Protein AF-A0A1K1MGB7-F1 (afdb_monomer_lite)

Secondary structure (DSSP, 8-state):
---------SSS------PPPPTT---SEEEEEEEEEEESEEEEEEEESSS-EEEEEE-TT--B-SPPEEEPP--TT--EEEEEE-TT---EEEEEEEESS-EEEEEEEEE-

Foldseek 3Di:
DDDDDDDPPPDDPDDPDDDDDDPDDDQVDKDKHFDPFFFQKKKWKKAAAAAKKWKFFFFPVRHTPDDIDIDGHHDPPDIDMDMDGNPPPRGGGMMIMTHNDDMDIDDMDTHD

Radius of gyration: 14.08 Å; chains: 1; bounding box: 32×35×33 Å

Sequence (112 aa):
MQLATYRALSGSAFRSGQLIHPTGTSHNNVFFVDLAEPWDVVRFMITSVNRNVTVSFKDSNLTVISGVITVPGGDVTRQHEVRYDDKGRRRIRHMEIRANDVVRFDTFKFRR

Structure (mmCIF, N/CA/C/O backbone):
data_AF-A0A1K1MGB7-F1
#
_entry.id   AF-A0A1K1MGB7-F1
#
loop_
_atom_site.group_PDB
_atom_site.id
_atom_site.type_symbol
_atom_site.label_atom_id
_atom_site.label_alt_id
_atom_site.label_comp_id
_atom_site.label_asym_id
_atom_site.label_entity_id
_atom_site.label_seq_id
_atom_site.pdbx_PDB_ins_code
_atom_site.Cartn_x
_atom_site.Cartn_y
_atom_site.Cartn_z
_atom_site.occupancy
_atom_site.B_iso_or_equiv
_atom_site.auth_seq_id
_atom_site.auth_comp_id
_atom_site.auth_asym_id
_atom_site.auth_atom_id
_atom_site.pdbx_PDB_model_num
ATOM 1 N N . MET A 1 1 ? -1.021 -15.434 13.364 1.00 34.38 1 MET A N 1
ATOM 2 C CA . MET A 1 1 ? -0.701 -14.786 12.072 1.00 34.38 1 MET A CA 1
ATOM 3 C C . MET A 1 1 ? -1.758 -15.254 11.087 1.00 34.38 1 MET A C 1
ATOM 5 O O . MET A 1 1 ? -1.777 -16.433 10.772 1.00 34.38 1 MET A O 1
ATOM 9 N N . GLN A 1 2 ? -2.720 -14.403 10.736 1.00 27.62 2 GLN A N 1
ATOM 10 C CA . GLN A 1 2 ? -3.866 -14.806 9.916 1.00 27.62 2 GLN A CA 1
ATOM 11 C C . GLN A 1 2 ? -3.472 -14.671 8.440 1.00 27.62 2 GLN A C 1
ATOM 13 O O . GLN A 1 2 ? -3.147 -13.576 7.985 1.00 27.62 2 GLN A O 1
ATOM 18 N N . LEU A 1 3 ? -3.405 -15.796 7.727 1.00 23.80 3 LEU A N 1
ATOM 19 C CA . LEU A 1 3 ? -3.176 -15.828 6.285 1.00 23.80 3 LEU A CA 1
ATOM 20 C C . LEU A 1 3 ? -4.519 -15.529 5.607 1.00 23.80 3 LEU A C 1
ATOM 22 O O . LEU A 1 3 ? -5.444 -16.333 5.697 1.00 23.80 3 LEU A O 1
ATOM 26 N N . ALA A 1 4 ? -4.649 -14.373 4.961 1.00 28.34 4 ALA A N 1
ATOM 27 C CA . ALA A 1 4 ? -5.767 -14.131 4.060 1.00 28.34 4 ALA A CA 1
ATOM 28 C C . ALA A 1 4 ? -5.439 -14.801 2.718 1.00 28.34 4 ALA A C 1
ATOM 30 O O . ALA A 1 4 ? -4.575 -14.340 1.974 1.00 28.34 4 ALA A O 1
ATOM 31 N N . THR A 1 5 ? -6.083 -15.932 2.431 1.00 24.69 5 THR A N 1
ATOM 32 C CA . THR A 1 5 ? -6.019 -16.580 1.118 1.00 24.69 5 THR A CA 1
ATOM 33 C C . THR A 1 5 ? -6.903 -15.795 0.154 1.00 24.69 5 THR A C 1
ATOM 35 O O . THR A 1 5 ? -8.128 -15.838 0.250 1.00 24.69 5 THR A O 1
ATOM 38 N N . TYR A 1 6 ? -6.296 -15.066 -0.782 1.00 34.06 6 TYR A N 1
ATOM 39 C CA . TYR A 1 6 ? -7.033 -14.360 -1.826 1.00 34.06 6 TYR A CA 1
ATOM 40 C C . TYR A 1 6 ? -7.374 -15.333 -2.956 1.00 34.06 6 TYR A C 1
ATOM 42 O O . TYR A 1 6 ? -6.509 -15.742 -3.729 1.00 34.06 6 TYR A O 1
ATOM 50 N N . ARG A 1 7 ? -8.650 -15.712 -3.057 1.00 24.52 7 ARG A N 1
ATOM 51 C CA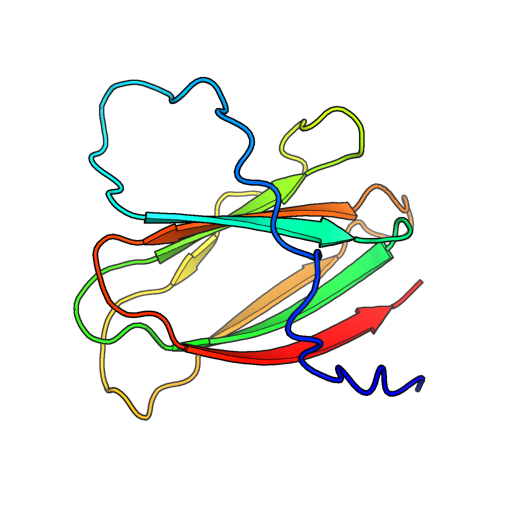 . ARG A 1 7 ? -9.201 -16.330 -4.264 1.00 24.52 7 ARG A CA 1
ATOM 52 C C . ARG A 1 7 ? -9.519 -15.183 -5.219 1.00 24.52 7 ARG A C 1
ATOM 54 O O . ARG A 1 7 ? -10.375 -14.359 -4.906 1.00 24.52 7 ARG A O 1
ATOM 61 N N . ALA A 1 8 ? -8.824 -15.105 -6.351 1.00 30.48 8 ALA A N 1
ATOM 62 C CA . ALA A 1 8 ? -9.220 -14.221 -7.439 1.00 30.48 8 ALA A CA 1
ATOM 63 C C . ALA A 1 8 ? -10.581 -14.705 -7.963 1.00 30.48 8 ALA A C 1
ATOM 65 O O . ALA A 1 8 ? -10.662 -15.604 -8.796 1.00 30.48 8 ALA A O 1
ATOM 66 N N . LEU A 1 9 ? -11.665 -14.180 -7.393 1.00 30.53 9 LEU A N 1
ATOM 67 C CA . LEU A 1 9 ? -12.999 -14.352 -7.937 1.00 30.53 9 LEU A CA 1
ATOM 68 C C . LEU A 1 9 ? -13.093 -13.420 -9.142 1.00 30.53 9 LEU A C 1
ATOM 70 O O . LEU A 1 9 ? -13.034 -12.197 -9.002 1.00 30.53 9 LEU A O 1
ATOM 74 N N . SER A 1 10 ? -13.235 -13.999 -10.333 1.00 37.97 10 SER A N 1
ATOM 75 C CA . SER A 1 10 ? -13.827 -13.303 -11.471 1.00 37.97 10 SER A CA 1
ATOM 76 C C . SER A 1 10 ? -15.250 -12.905 -11.063 1.00 37.97 10 SER A C 1
ATOM 78 O O . SER A 1 10 ? -16.185 -13.695 -11.167 1.00 37.97 10 SER A O 1
ATOM 80 N N . GLY A 1 11 ? -15.388 -11.725 -10.467 1.00 29.52 11 GLY A N 1
ATOM 81 C CA . GLY A 1 11 ? -16.628 -11.279 -9.847 1.00 29.52 11 GLY A CA 1
ATOM 82 C C . GLY A 1 11 ? -16.364 -10.274 -8.733 1.00 29.52 11 GLY A C 1
ATOM 83 O O . GLY A 1 11 ? -16.322 -10.635 -7.563 1.00 29.52 11 GLY A O 1
ATOM 84 N N . SER A 1 12 ? -16.228 -9.003 -9.119 1.00 39.91 12 SER A N 1
ATOM 85 C CA . SER A 1 12 ? -16.575 -7.848 -8.275 1.00 39.91 12 SER A CA 1
ATOM 86 C C . SER A 1 12 ? -15.712 -7.583 -7.025 1.00 39.91 12 SER A C 1
ATOM 88 O O . SER A 1 12 ? -16.229 -7.562 -5.914 1.00 39.91 12 SER A O 1
ATOM 90 N N . ALA A 1 13 ? -14.419 -7.273 -7.189 1.00 36.06 13 ALA A N 1
ATOM 91 C CA . ALA A 1 13 ? -13.606 -6.631 -6.132 1.00 36.06 13 ALA A CA 1
ATOM 92 C C . ALA A 1 13 ? -12.802 -5.401 -6.611 1.00 36.0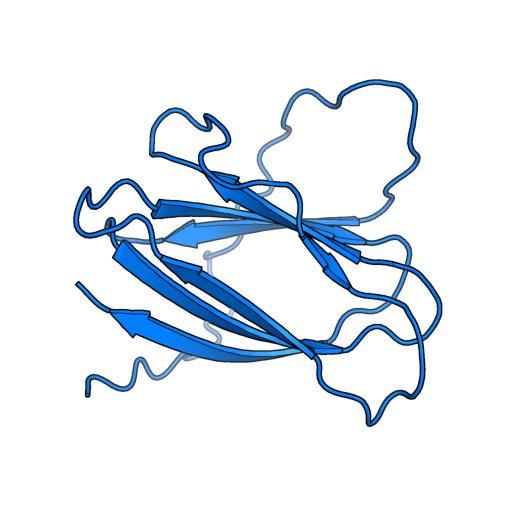6 13 ALA A C 1
ATOM 94 O O . ALA A 1 13 ? -12.003 -4.845 -5.867 1.00 36.06 13 ALA A O 1
ATOM 95 N N . PHE A 1 14 ? -13.030 -4.951 -7.845 1.00 34.41 14 PHE A N 1
ATOM 96 C CA . PHE A 1 14 ? -12.490 -3.708 -8.392 1.00 34.41 14 PHE A CA 1
ATOM 97 C C . PHE A 1 14 ? -13.673 -2.818 -8.772 1.00 34.41 14 PHE A C 1
ATOM 99 O O . PHE A 1 14 ? -14.379 -3.099 -9.738 1.00 34.41 14 PHE A O 1
ATOM 106 N N . ARG A 1 15 ? -13.911 -1.742 -8.020 1.00 31.66 15 ARG A N 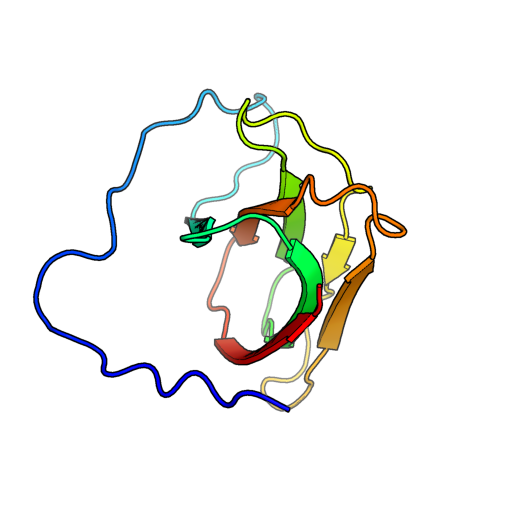1
ATOM 107 C CA . ARG A 1 15 ? -14.639 -0.583 -8.547 1.00 31.66 15 ARG A CA 1
ATOM 108 C C . ARG A 1 15 ? -13.607 0.505 -8.794 1.00 31.66 15 ARG A C 1
ATOM 110 O O . ARG A 1 15 ? -13.040 1.037 -7.846 1.00 31.66 15 ARG A O 1
ATOM 117 N N . SER A 1 16 ? -13.353 0.823 -10.060 1.00 35.75 16 SER A N 1
ATOM 118 C CA . SER A 1 16 ? -12.622 2.031 -10.436 1.00 35.75 16 SER A CA 1
ATOM 119 C C . SER A 1 16 ? -13.487 3.243 -10.077 1.00 35.75 16 SER A C 1
ATOM 121 O O . SER A 1 16 ? -14.388 3.618 -10.825 1.00 35.75 16 SER A O 1
ATOM 123 N N . GLY A 1 17 ? -13.275 3.813 -8.894 1.00 32.25 17 GLY A N 1
ATOM 124 C CA . GLY A 1 17 ? -13.815 5.122 -8.542 1.00 32.25 17 GLY A CA 1
ATOM 125 C C . GLY A 1 17 ? -12.927 6.212 -9.134 1.00 32.25 17 GLY A C 1
ATOM 126 O O . GLY A 1 17 ? -11.715 6.197 -8.932 1.00 32.25 17 GLY A O 1
ATOM 127 N N . GLN A 1 18 ? -13.514 7.149 -9.874 1.00 31.97 18 GLN A N 1
ATOM 128 C CA . GLN A 1 18 ? -12.817 8.331 -10.375 1.00 31.97 18 GLN A CA 1
ATOM 129 C C . GLN A 1 18 ? -12.522 9.269 -9.194 1.00 31.97 18 GLN A C 1
ATOM 131 O O . GLN A 1 18 ? -13.434 9.871 -8.633 1.00 31.97 18 GLN A O 1
ATOM 136 N N . LEU A 1 19 ? -11.253 9.369 -8.794 1.00 39.56 19 LEU A N 1
ATOM 137 C CA . LEU A 1 19 ? -10.789 10.291 -7.757 1.00 39.56 19 LEU A CA 1
ATOM 138 C C . LEU A 1 19 ? -10.141 11.518 -8.404 1.00 39.56 19 LEU A C 1
ATOM 140 O O . LEU A 1 19 ? -9.426 11.414 -9.397 1.00 39.56 19 LEU A O 1
ATOM 144 N N . ILE A 1 20 ? -10.419 12.693 -7.840 1.00 31.05 20 ILE A N 1
ATOM 145 C CA . ILE A 1 20 ? -9.913 13.988 -8.304 1.00 31.05 20 ILE A CA 1
ATOM 146 C C . ILE A 1 20 ? -8.376 13.978 -8.238 1.00 31.05 20 ILE A C 1
ATOM 148 O O . ILE A 1 20 ? -7.786 13.813 -7.170 1.00 31.05 20 ILE A O 1
ATOM 152 N N . HIS A 1 21 ? -7.730 14.127 -9.396 1.00 38.75 21 HIS A N 1
ATOM 153 C CA . HIS A 1 21 ? -6.276 14.079 -9.540 1.00 38.75 21 HIS A CA 1
ATOM 154 C C . HIS A 1 21 ? -5.643 15.452 -9.247 1.00 38.75 21 HIS A C 1
ATOM 156 O O . HIS A 1 21 ? -6.069 16.447 -9.835 1.00 38.75 21 HIS A O 1
ATOM 162 N N . PRO A 1 22 ? -4.579 15.536 -8.426 1.00 37.72 22 PRO A N 1
ATOM 163 C CA . PRO A 1 22 ? -3.699 16.700 -8.414 1.00 37.72 22 PRO A CA 1
ATOM 164 C C . PRO A 1 22 ? -3.047 16.840 -9.796 1.00 37.72 22 PRO A C 1
ATOM 166 O O . PRO A 1 22 ? -2.357 15.931 -10.262 1.00 37.72 22 PRO A O 1
ATOM 169 N N . THR A 1 23 ? -3.290 17.956 -10.473 1.00 36.06 23 THR A N 1
ATOM 170 C CA . THR A 1 23 ? -2.727 18.260 -11.794 1.00 36.06 23 THR A CA 1
ATOM 171 C C . THR A 1 23 ? -1.209 18.431 -11.716 1.00 36.06 23 THR A C 1
ATOM 173 O O . THR A 1 23 ? -0.726 19.210 -10.898 1.00 36.06 23 THR A O 1
ATOM 176 N N . GLY A 1 24 ? -0.457 17.733 -12.579 1.00 37.97 24 GLY A N 1
ATOM 177 C CA . GLY A 1 24 ? 0.979 17.988 -12.790 1.00 37.97 24 GLY A CA 1
ATOM 178 C C . GLY A 1 24 ? 1.905 16.766 -12.856 1.00 37.97 24 GLY A C 1
ATOM 179 O O . GLY A 1 24 ? 3.077 16.922 -13.175 1.00 37.97 24 GLY A O 1
ATOM 180 N N . THR A 1 25 ? 1.424 15.547 -12.600 1.00 47.34 25 THR A N 1
ATOM 181 C CA . THR A 1 25 ? 2.216 14.318 -12.807 1.00 47.34 25 THR A CA 1
ATOM 182 C C . THR A 1 25 ? 1.377 13.284 -13.546 1.00 47.34 25 THR A C 1
ATOM 184 O O . THR A 1 25 ? 0.400 12.778 -12.995 1.00 47.34 25 THR A O 1
ATOM 187 N N . SER A 1 26 ? 1.737 12.971 -14.797 1.00 46.81 26 SER A N 1
ATOM 188 C CA . SER A 1 26 ? 1.087 11.886 -15.535 1.00 46.81 26 SER A CA 1
ATOM 189 C C . SER A 1 26 ? 1.413 10.569 -14.831 1.00 46.81 26 SER A C 1
ATOM 191 O O . SER A 1 26 ? 2.552 10.100 -14.879 1.00 46.81 26 SER A O 1
ATOM 193 N N . HIS A 1 27 ? 0.426 10.030 -14.123 1.00 56.34 27 HIS A N 1
ATOM 194 C CA . HIS A 1 27 ? 0.380 8.649 -13.675 1.00 56.34 27 HIS A CA 1
ATOM 195 C C . HIS A 1 27 ? -0.718 7.992 -14.501 1.00 56.34 27 HIS A C 1
ATOM 197 O O . HIS A 1 27 ? -1.891 8.286 -14.281 1.00 56.34 27 HIS A O 1
ATOM 203 N N . ASN A 1 28 ? -0.356 7.170 -15.484 1.00 64.25 28 ASN A N 1
ATOM 204 C CA . ASN A 1 28 ? -1.363 6.576 -16.369 1.00 64.25 28 ASN A CA 1
ATOM 205 C C . ASN A 1 28 ? -2.158 5.458 -15.677 1.00 64.25 28 ASN A C 1
ATOM 207 O O . ASN A 1 28 ? -3.292 5.202 -16.068 1.00 64.25 28 ASN A O 1
ATOM 211 N N . ASN A 1 29 ? -1.602 4.844 -14.623 1.00 75.12 29 ASN A N 1
ATOM 212 C CA . ASN A 1 29 ? -2.264 3.801 -13.845 1.00 75.12 29 ASN A CA 1
ATOM 213 C C . ASN A 1 29 ? -2.314 4.168 -12.357 1.00 75.12 29 ASN A C 1
ATOM 215 O O . ASN A 1 29 ? -1.288 4.421 -11.719 1.00 75.12 29 ASN A O 1
ATOM 219 N N . VAL A 1 30 ? -3.519 4.139 -11.789 1.00 83.38 30 VAL A N 1
ATOM 220 C CA . VAL A 1 30 ? -3.748 4.252 -10.347 1.00 83.38 30 VAL A CA 1
ATOM 221 C C . VAL A 1 30 ? -4.430 2.976 -9.872 1.00 83.38 30 VAL A C 1
ATOM 223 O O . VAL A 1 30 ? -5.540 2.658 -10.295 1.00 83.38 30 VAL A O 1
ATOM 226 N N . PHE A 1 31 ? -3.768 2.249 -8.978 1.00 84.69 31 PHE A N 1
ATOM 227 C CA . PHE A 1 31 ? -4.339 1.107 -8.279 1.00 84.69 31 PHE A CA 1
ATOM 228 C C . PHE A 1 31 ? -4.820 1.577 -6.916 1.00 84.69 31 PHE A C 1
ATOM 230 O O . PHE A 1 31 ? -4.029 2.005 -6.072 1.00 84.69 31 PHE A O 1
ATOM 237 N N . PHE A 1 32 ? -6.127 1.500 -6.711 1.00 85.62 32 PHE A N 1
ATOM 238 C CA . PHE A 1 32 ? -6.749 1.823 -5.441 1.00 85.62 32 PHE A CA 1
ATOM 239 C C . PHE A 1 32 ? -7.181 0.531 -4.754 1.00 85.62 32 PHE A C 1
ATOM 241 O O . PHE A 1 32 ? -7.924 -0.262 -5.330 1.00 85.62 32 PHE A O 1
ATOM 248 N N . VAL A 1 33 ? -6.698 0.310 -3.535 1.00 88.25 33 VAL A N 1
ATOM 249 C CA . VAL A 1 33 ? -7.019 -0.872 -2.733 1.00 88.25 33 VAL A CA 1
ATOM 250 C C . VAL A 1 33 ? -7.847 -0.434 -1.540 1.00 88.25 33 VAL A C 1
ATOM 252 O O . VAL A 1 33 ? -7.360 0.319 -0.698 1.00 88.25 33 VAL A O 1
ATOM 255 N N . ASP A 1 34 ? -9.079 -0.928 -1.465 1.00 90.25 34 ASP A N 1
ATOM 256 C CA . ASP A 1 34 ? -9.960 -0.743 -0.316 1.00 90.25 34 ASP A CA 1
ATOM 257 C C . ASP A 1 34 ? -9.845 -1.942 0.632 1.00 90.25 34 ASP A C 1
ATOM 259 O O . ASP A 1 34 ? -9.950 -3.098 0.214 1.00 90.25 34 ASP A O 1
ATOM 263 N N . LEU A 1 35 ? -9.587 -1.678 1.910 1.00 88.94 35 LEU A N 1
ATOM 264 C CA . LEU A 1 35 ? -9.461 -2.706 2.935 1.00 88.94 35 LEU A CA 1
ATOM 265 C C . LEU A 1 35 ? -10.821 -2.890 3.610 1.00 88.94 35 LEU A C 1
ATOM 267 O O . LEU A 1 35 ? -11.442 -1.926 4.048 1.00 88.94 35 LEU A O 1
ATOM 271 N N . ALA A 1 36 ? -11.275 -4.140 3.742 1.00 87.62 36 ALA A N 1
ATOM 272 C CA . ALA A 1 36 ? -12.585 -4.451 4.326 1.00 87.62 36 ALA A CA 1
ATOM 273 C C . ALA A 1 36 ? -12.769 -3.850 5.732 1.00 87.62 36 ALA A C 1
ATOM 275 O O . ALA A 1 36 ? -13.846 -3.373 6.084 1.00 87.62 36 ALA A O 1
ATOM 276 N N . GLU A 1 37 ? -11.690 -3.769 6.505 1.00 89.88 37 GLU A N 1
ATOM 277 C CA . GLU A 1 37 ? -11.632 -3.221 7.860 1.00 89.88 37 GLU A CA 1
ATOM 278 C C . GLU A 1 37 ? -10.384 -2.338 8.041 1.00 89.88 37 GLU A C 1
ATOM 280 O O . GLU A 1 37 ? -9.464 -2.419 7.223 1.00 89.88 37 GLU A O 1
ATOM 285 N N . PRO A 1 38 ? -10.357 -1.439 9.041 1.00 92.94 38 PRO A N 1
ATOM 286 C CA . PRO A 1 38 ? -9.159 -0.668 9.347 1.00 92.94 38 PRO A CA 1
ATOM 287 C C . PRO A 1 38 ? -8.022 -1.529 9.913 1.00 92.94 38 PRO A C 1
ATOM 289 O O . PRO A 1 38 ? -8.258 -2.457 10.689 1.00 92.94 38 PRO A O 1
ATOM 292 N N . TRP A 1 39 ? -6.783 -1.157 9.590 1.00 94.81 39 TRP A N 1
ATOM 293 C CA . TRP A 1 39 ? -5.569 -1.836 10.054 1.00 94.81 39 TRP A CA 1
ATOM 294 C C . TRP A 1 39 ? -4.577 -0.877 10.713 1.00 94.81 39 TRP A C 1
ATOM 296 O O . TRP A 1 39 ? -4.550 0.317 10.414 1.00 94.81 39 TRP A O 1
ATOM 306 N N . ASP A 1 40 ? -3.732 -1.425 11.587 1.00 94.19 40 ASP A N 1
ATOM 307 C CA . ASP A 1 40 ? -2.636 -0.698 12.232 1.00 94.19 40 ASP A CA 1
ATOM 308 C C . ASP A 1 40 ? -1.351 -0.764 11.426 1.00 94.19 40 ASP A C 1
ATOM 310 O O . ASP A 1 40 ? -0.614 0.216 11.347 1.00 9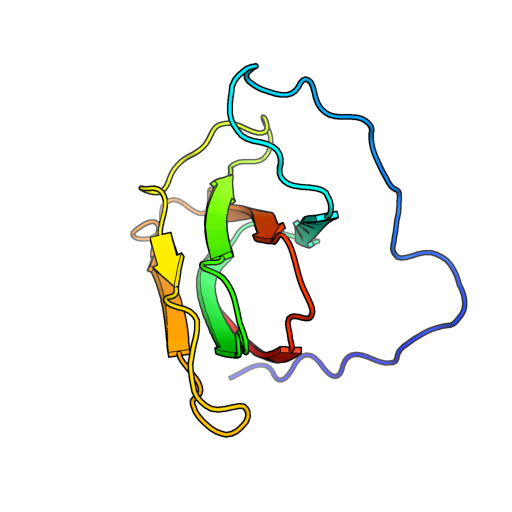4.19 40 ASP A O 1
ATOM 314 N N . VAL A 1 41 ? -1.088 -1.913 10.803 1.00 94.25 41 VAL A N 1
ATOM 315 C CA . VAL A 1 41 ? 0.054 -2.092 9.908 1.00 94.25 41 VAL A CA 1
ATOM 316 C C . VAL A 1 41 ? -0.400 -2.721 8.614 1.00 94.25 41 VAL A C 1
ATOM 318 O O . VAL A 1 41 ? -1.077 -3.750 8.622 1.00 94.25 41 VAL A O 1
ATOM 321 N N . VAL A 1 42 ? 0.078 -2.153 7.515 1.00 94.94 42 VAL A N 1
ATOM 322 C CA . VAL A 1 42 ? 0.019 -2.765 6.194 1.00 94.94 42 VAL A CA 1
ATOM 323 C C . VAL A 1 42 ? 1.437 -2.903 5.666 1.00 94.94 42 VAL A C 1
ATOM 325 O O . VAL A 1 42 ? 2.225 -1.956 5.704 1.00 94.94 42 VAL A O 1
ATOM 328 N N . ARG A 1 43 ? 1.778 -4.102 5.198 1.00 93.88 43 ARG A N 1
ATOM 329 C CA . ARG A 1 43 ? 3.069 -4.423 4.593 1.00 93.88 43 ARG A CA 1
ATOM 330 C C . ARG A 1 43 ? 2.849 -5.233 3.329 1.00 93.88 43 ARG A C 1
ATOM 332 O O . ARG A 1 43 ? 2.099 -6.205 3.360 1.00 93.88 43 ARG A O 1
ATOM 339 N N . PHE A 1 44 ? 3.552 -4.895 2.259 1.00 92.69 44 PHE A N 1
ATOM 340 C CA . PHE A 1 44 ? 3.574 -5.709 1.053 1.00 92.69 44 PHE A CA 1
ATOM 341 C C . PHE A 1 44 ? 4.889 -5.592 0.288 1.00 92.69 44 PHE A C 1
ATOM 343 O O . PHE A 1 44 ? 5.653 -4.649 0.491 1.00 92.69 44 PHE A O 1
ATOM 350 N N . MET A 1 45 ? 5.153 -6.569 -0.577 1.00 91.31 45 MET A N 1
ATOM 351 C CA . MET A 1 45 ? 6.262 -6.516 -1.528 1.00 91.31 45 MET A CA 1
ATOM 352 C C . MET A 1 45 ? 5.765 -6.010 -2.878 1.00 91.31 45 MET A C 1
ATOM 354 O O . MET A 1 45 ? 4.726 -6.454 -3.374 1.00 91.31 45 MET A O 1
ATOM 358 N N . ILE A 1 46 ? 6.524 -5.097 -3.473 1.00 89.94 46 ILE A N 1
ATOM 359 C CA . ILE A 1 46 ? 6.249 -4.530 -4.789 1.00 89.94 46 ILE A CA 1
ATOM 360 C C . ILE A 1 46 ? 7.516 -4.519 -5.637 1.00 89.94 46 ILE A C 1
ATOM 362 O O . ILE A 1 46 ? 8.610 -4.256 -5.148 1.00 89.94 46 ILE A O 1
ATOM 366 N N . THR A 1 47 ? 7.368 -4.818 -6.920 1.00 87.94 47 THR A N 1
ATOM 367 C CA . THR A 1 47 ? 8.423 -4.685 -7.930 1.00 87.94 47 THR A CA 1
ATOM 368 C C . THR A 1 47 ? 7.982 -3.681 -8.982 1.00 87.94 47 THR A C 1
ATOM 370 O O . THR A 1 47 ? 6.832 -3.728 -9.431 1.00 87.94 47 THR A O 1
ATOM 373 N N . SER A 1 48 ? 8.900 -2.804 -9.384 1.00 85.31 48 SER A N 1
ATOM 374 C CA . SER A 1 48 ? 8.724 -1.895 -10.513 1.00 85.31 48 SER A CA 1
ATOM 375 C C . SER A 1 48 ? 9.921 -1.989 -11.445 1.00 85.31 48 SER A C 1
ATOM 377 O O . SER A 1 48 ? 11.060 -1.907 -10.992 1.00 85.31 48 SER A O 1
ATOM 379 N N . VAL A 1 49 ? 9.665 -2.151 -12.741 1.00 78.50 49 VAL A N 1
ATOM 380 C CA . VAL A 1 49 ? 10.712 -2.506 -13.708 1.00 78.50 49 VAL A CA 1
ATOM 381 C C . VAL A 1 49 ? 11.389 -1.266 -14.302 1.00 78.50 49 VAL A C 1
ATOM 383 O O . VAL A 1 49 ? 12.606 -1.146 -14.305 1.00 78.50 49 VAL A O 1
ATOM 386 N N . ASN A 1 50 ? 10.612 -0.277 -14.751 1.00 77.19 50 ASN A N 1
ATOM 387 C CA . ASN A 1 50 ? 11.170 0.823 -15.556 1.00 77.19 50 ASN A CA 1
ATOM 388 C C . ASN A 1 50 ? 10.999 2.214 -14.943 1.00 77.19 5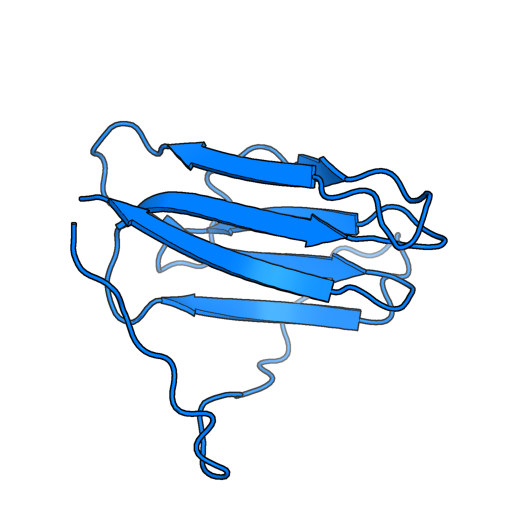0 ASN A C 1
ATOM 390 O O . ASN A 1 50 ? 11.709 3.151 -15.308 1.00 77.19 50 ASN A O 1
ATOM 394 N N . ARG A 1 51 ? 10.020 2.399 -14.054 1.00 84.19 51 ARG A N 1
ATOM 395 C CA . ARG A 1 51 ? 9.632 3.721 -13.543 1.00 84.19 51 ARG A CA 1
ATOM 396 C C . ARG A 1 51 ? 9.408 3.686 -12.047 1.00 84.19 51 ARG A C 1
ATOM 398 O O . ARG A 1 51 ? 9.125 2.644 -11.469 1.00 84.19 51 ARG A O 1
ATOM 405 N N . ASN A 1 52 ? 9.501 4.849 -11.423 1.00 89.00 52 ASN A N 1
ATOM 406 C CA . ASN A 1 52 ? 9.167 4.957 -10.016 1.00 89.00 52 ASN A CA 1
ATOM 407 C C . ASN A 1 52 ? 7.668 4.731 -9.812 1.00 89.00 52 ASN A C 1
ATOM 409 O O . ASN A 1 52 ? 6.843 5.132 -10.637 1.00 89.00 52 ASN A O 1
ATOM 413 N N . VAL A 1 53 ? 7.341 4.118 -8.685 1.00 88.94 53 VAL A N 1
ATOM 414 C CA . VAL A 1 53 ? 5.976 3.930 -8.205 1.00 88.94 53 VAL A CA 1
ATOM 415 C C . VAL A 1 53 ? 5.827 4.717 -6.922 1.00 88.94 53 VAL A C 1
ATOM 417 O O . VAL A 1 53 ? 6.741 4.738 -6.100 1.00 88.94 53 VAL A O 1
ATOM 420 N N . THR A 1 54 ? 4.680 5.355 -6.736 1.00 92.81 54 THR A N 1
ATOM 421 C CA . THR A 1 54 ? 4.358 5.998 -5.463 1.00 92.81 54 THR A CA 1
ATOM 422 C C . THR A 1 54 ? 3.260 5.236 -4.748 1.00 92.81 54 THR A C 1
ATOM 424 O O . THR A 1 54 ? 2.335 4.733 -5.380 1.00 92.81 54 THR A O 1
ATOM 427 N N . VAL A 1 55 ? 3.371 5.134 -3.427 1.00 93.88 55 VAL A N 1
ATOM 428 C CA . VAL A 1 55 ? 2.371 4.511 -2.560 1.00 93.88 55 VAL A CA 1
ATOM 429 C C . VAL A 1 55 ? 1.985 5.491 -1.464 1.00 93.88 55 VAL A C 1
ATOM 431 O O . VAL A 1 55 ? 2.847 6.108 -0.837 1.00 93.88 55 VAL A O 1
ATOM 434 N N . SER A 1 56 ? 0.688 5.609 -1.204 1.00 95.00 56 SER A N 1
ATOM 435 C CA . SER A 1 56 ? 0.157 6.336 -0.053 1.00 95.00 56 SER A CA 1
ATOM 436 C C . SER A 1 56 ? -0.922 5.526 0.657 1.00 95.00 56 SER A C 1
ATOM 438 O O . SER A 1 56 ? -1.667 4.773 0.027 1.00 95.00 56 SER A O 1
ATOM 440 N N . PHE A 1 57 ? -0.999 5.685 1.976 1.00 95.75 57 PHE A N 1
ATOM 441 C CA . PHE A 1 57 ? -2.023 5.082 2.820 1.00 95.75 57 PHE A CA 1
ATOM 442 C C . PHE A 1 57 ? -3.024 6.148 3.240 1.00 95.75 57 PHE A C 1
ATOM 444 O O . PHE A 1 57 ? -2.637 7.275 3.566 1.00 95.75 57 PHE A O 1
ATOM 451 N N . LYS A 1 58 ? -4.305 5.786 3.231 1.00 95.88 58 LYS A N 1
ATOM 452 C CA . LYS A 1 58 ? -5.413 6.697 3.509 1.00 95.88 58 LYS A CA 1
ATOM 453 C C . LYS A 1 58 ? -6.360 6.146 4.564 1.00 95.88 58 LYS A C 1
ATOM 455 O O . LYS A 1 58 ? -6.468 4.926 4.727 1.00 95.88 58 LYS A O 1
ATOM 460 N N . ASP A 1 59 ? -7.050 7.057 5.239 1.00 95.38 59 ASP A N 1
ATOM 461 C CA . ASP A 1 59 ? -8.156 6.741 6.141 1.00 95.38 59 ASP A CA 1
ATOM 462 C C . ASP A 1 59 ? -9.501 6.576 5.435 1.00 95.38 59 ASP A C 1
ATOM 464 O O . ASP A 1 59 ? -9.580 6.742 4.225 1.00 95.38 59 ASP A O 1
ATOM 468 N N . SER A 1 60 ? -10.563 6.237 6.177 1.00 92.81 60 SER A N 1
ATOM 469 C CA . SER A 1 60 ? -11.914 6.031 5.622 1.00 92.81 60 SER A CA 1
ATOM 470 C C . SER A 1 60 ? -12.483 7.256 4.906 1.00 92.81 60 SER A C 1
ATOM 472 O O . SER A 1 60 ? -13.431 7.125 4.139 1.00 92.81 60 SER A O 1
ATOM 474 N N . ASN A 1 61 ? -11.925 8.439 5.169 1.00 92.00 61 ASN A N 1
ATOM 475 C CA . ASN A 1 61 ? -12.315 9.697 4.545 1.00 92.00 61 ASN A CA 1
ATOM 476 C C . ASN A 1 61 ? -11.422 10.027 3.339 1.00 92.00 61 ASN A C 1
ATOM 478 O O . ASN A 1 61 ? -11.453 11.151 2.846 1.00 92.00 61 ASN A O 1
ATOM 482 N N . LEU A 1 62 ? -10.611 9.069 2.873 1.00 89.94 62 LEU A N 1
ATOM 483 C CA . LEU A 1 62 ? -9.637 9.221 1.792 1.00 89.94 62 LEU A CA 1
ATOM 484 C C . LEU A 1 62 ? -8.519 10.234 2.097 1.00 89.94 62 LEU A C 1
ATOM 486 O O . LEU A 1 62 ? -7.792 10.642 1.186 1.00 89.94 62 LEU A O 1
ATOM 490 N N . THR A 1 63 ? -8.328 10.597 3.368 1.00 93.06 63 THR A N 1
ATOM 491 C CA . THR A 1 63 ? -7.246 11.491 3.787 1.00 93.06 63 THR A CA 1
ATOM 492 C C . THR A 1 63 ? -5.942 10.716 3.808 1.00 93.06 63 THR A C 1
ATOM 494 O O . THR A 1 63 ? -5.864 9.649 4.415 1.00 93.06 63 THR A O 1
ATOM 497 N N . VAL A 1 64 ? -4.899 11.241 3.165 1.00 94.25 64 VAL A N 1
ATOM 498 C CA . VAL A 1 64 ? -3.563 10.635 3.202 1.00 94.25 64 VAL A CA 1
ATOM 499 C C . VAL A 1 64 ? -2.992 10.758 4.616 1.00 94.25 64 VAL A C 1
ATOM 501 O O . VAL A 1 64 ? -2.804 11.860 5.124 1.00 94.25 64 VAL A O 1
ATOM 504 N N . ILE A 1 65 ? -2.717 9.617 5.249 1.00 95.19 65 ILE A N 1
ATOM 505 C CA . ILE A 1 65 ? -2.205 9.534 6.627 1.00 95.19 65 ILE A CA 1
ATOM 506 C C . ILE A 1 65 ? -0.715 9.175 6.689 1.00 95.19 65 ILE A C 1
ATOM 508 O O . ILE A 1 65 ? -0.076 9.356 7.728 1.00 95.19 65 ILE A O 1
ATOM 512 N N . SER A 1 66 ? -0.147 8.680 5.588 1.00 93.06 66 SER A N 1
ATOM 513 C CA . SER A 1 66 ? 1.284 8.406 5.451 1.00 93.06 66 SER A CA 1
ATOM 514 C C . SER A 1 66 ? 2.015 9.523 4.702 1.00 93.06 66 SER A C 1
ATOM 516 O O . SER A 1 66 ? 1.410 10.309 3.982 1.00 93.06 66 SER A O 1
ATOM 518 N N . GLY A 1 67 ? 3.349 9.536 4.775 1.00 90.94 67 GLY A N 1
ATOM 519 C CA . GLY A 1 67 ? 4.139 10.148 3.702 1.00 90.94 67 GLY A CA 1
ATOM 520 C C . GLY A 1 67 ? 3.956 9.377 2.387 1.00 90.94 67 GLY A C 1
ATOM 521 O O . GLY A 1 67 ? 3.558 8.206 2.402 1.00 90.94 67 GLY A O 1
ATOM 522 N N . VAL A 1 68 ? 4.246 10.017 1.252 1.00 91.62 68 VAL A N 1
ATOM 523 C CA . VAL A 1 68 ? 4.296 9.328 -0.046 1.00 91.62 68 VAL A CA 1
ATOM 524 C C . VAL A 1 68 ? 5.578 8.504 -0.109 1.00 91.62 68 VAL A C 1
ATOM 526 O O . VAL A 1 68 ? 6.676 9.041 0.021 1.00 91.62 68 VAL A O 1
ATOM 529 N N . ILE A 1 69 ? 5.439 7.195 -0.297 1.00 93.62 69 ILE A N 1
ATOM 530 C CA . ILE A 1 69 ? 6.561 6.265 -0.409 1.00 93.62 69 ILE A CA 1
ATOM 531 C C . ILE A 1 69 ? 6.894 6.101 -1.885 1.00 93.62 69 ILE A C 1
ATOM 533 O O . ILE A 1 69 ? 6.042 5.670 -2.659 1.00 93.62 69 ILE A O 1
ATOM 537 N N . THR A 1 70 ? 8.132 6.405 -2.265 1.00 92.88 70 THR A N 1
ATOM 538 C CA . THR A 1 70 ? 8.624 6.203 -3.631 1.00 92.88 70 THR A CA 1
ATOM 539 C C . THR A 1 70 ? 9.409 4.903 -3.710 1.00 92.88 70 THR A C 1
ATOM 541 O O . THR A 1 70 ? 10.426 4.738 -3.039 1.00 92.88 70 THR A O 1
ATOM 544 N N . VAL A 1 71 ? 8.955 3.994 -4.563 1.00 90.44 71 VAL A N 1
ATOM 545 C CA . VAL A 1 71 ? 9.667 2.771 -4.924 1.00 90.44 71 VAL A CA 1
ATOM 546 C C . VAL A 1 71 ? 10.389 3.025 -6.246 1.00 90.44 71 VAL A C 1
ATOM 548 O O . VAL A 1 71 ? 9.719 3.342 -7.233 1.00 90.44 71 VAL A O 1
ATOM 551 N N . PRO A 1 72 ? 11.730 2.939 -6.289 1.00 89.50 72 PRO A N 1
ATOM 552 C CA . PRO A 1 72 ? 12.468 3.148 -7.525 1.00 89.50 72 PRO A CA 1
ATOM 553 C C . PRO A 1 72 ? 12.183 2.022 -8.525 1.00 89.50 72 PRO A C 1
ATOM 555 O O . PRO A 1 72 ? 11.977 0.873 -8.133 1.00 89.50 72 PRO A O 1
ATOM 558 N N . GLY A 1 73 ? 12.190 2.354 -9.815 1.00 87.31 73 GLY A N 1
ATOM 559 C CA . GLY A 1 73 ? 12.251 1.336 -10.868 1.00 87.31 73 GLY A CA 1
ATOM 560 C C . GLY A 1 73 ? 13.603 0.610 -10.869 1.00 87.31 73 GLY A C 1
ATOM 561 O O . GLY A 1 73 ? 14.610 1.170 -10.424 1.00 87.31 73 GLY A O 1
ATOM 562 N N . GLY A 1 74 ? 13.643 -0.625 -11.367 1.00 83.94 74 GLY A N 1
ATOM 563 C CA . GLY A 1 74 ? 14.873 -1.401 -11.487 1.00 83.94 74 GLY A CA 1
ATOM 564 C C . GLY A 1 74 ? 14.652 -2.832 -11.979 1.00 83.94 74 GLY A C 1
ATOM 565 O O . GLY A 1 74 ? 13.756 -3.119 -12.756 1.00 83.94 74 GLY A O 1
ATOM 566 N N . ASP A 1 75 ? 15.499 -3.754 -11.537 1.00 82.00 75 ASP A N 1
ATOM 567 C CA . ASP A 1 75 ? 15.429 -5.157 -11.956 1.00 82.00 75 ASP A CA 1
ATOM 568 C C . ASP A 1 75 ? 14.049 -5.794 -11.662 1.00 82.00 75 ASP A C 1
ATOM 570 O O . ASP A 1 75 ? 13.493 -5.621 -10.576 1.00 82.00 75 ASP A O 1
ATOM 574 N N . VAL A 1 76 ? 13.523 -6.583 -12.609 1.00 78.44 76 VAL A N 1
ATOM 575 C CA . VAL A 1 76 ? 12.264 -7.353 -12.496 1.00 78.44 76 VAL A CA 1
ATOM 576 C C . VAL A 1 76 ? 12.252 -8.352 -11.334 1.00 78.44 76 VAL A C 1
ATOM 578 O O . VAL A 1 76 ? 11.194 -8.836 -10.934 1.00 78.44 76 VAL A O 1
ATOM 581 N N . THR A 1 77 ? 13.423 -8.701 -10.811 1.00 79.81 77 THR A N 1
ATOM 582 C CA . THR A 1 77 ? 13.603 -9.589 -9.660 1.00 79.81 77 THR A CA 1
ATOM 583 C C . THR A 1 77 ? 13.745 -8.820 -8.344 1.00 79.81 77 THR A C 1
ATOM 585 O O . THR A 1 77 ? 13.644 -9.413 -7.267 1.00 79.81 77 THR A O 1
ATOM 588 N N . ARG A 1 78 ? 13.939 -7.493 -8.395 1.00 85.44 78 ARG A N 1
ATOM 589 C CA . ARG A 1 78 ? 14.151 -6.657 -7.212 1.00 85.44 78 ARG A CA 1
ATOM 590 C C . ARG A 1 78 ? 12.827 -6.295 -6.548 1.00 85.44 78 ARG A C 1
ATOM 592 O O . ARG A 1 78 ? 12.106 -5.394 -6.972 1.00 85.44 78 ARG A O 1
ATOM 599 N N . GLN A 1 79 ? 12.557 -6.952 -5.428 1.00 90.50 79 GLN A N 1
ATOM 600 C CA . GLN A 1 79 ? 11.415 -6.634 -4.581 1.00 90.50 79 GLN A CA 1
ATOM 601 C C . GLN A 1 79 ? 11.746 -5.519 -3.586 1.00 90.50 79 GLN A C 1
ATOM 603 O O . GLN A 1 79 ? 12.793 -5.523 -2.937 1.00 90.50 79 GLN A O 1
ATOM 608 N N . HIS A 1 80 ? 10.813 -4.586 -3.432 1.00 92.31 80 HIS A N 1
ATOM 609 C CA . HIS A 1 80 ? 10.837 -3.550 -2.414 1.00 92.31 80 HIS A CA 1
ATOM 610 C C . HIS A 1 80 ? 9.731 -3.802 -1.398 1.00 92.31 80 HIS A C 1
ATOM 612 O O . HIS A 1 80 ? 8.566 -3.979 -1.754 1.00 92.31 80 HIS A O 1
ATOM 618 N N . GLU A 1 81 ? 10.094 -3.783 -0.120 1.00 94.62 81 GLU A N 1
ATOM 619 C CA . GLU A 1 81 ? 9.108 -3.788 0.947 1.00 94.62 81 GLU A CA 1
ATOM 620 C C . GLU A 1 81 ? 8.517 -2.392 1.117 1.00 94.62 81 GLU A C 1
ATOM 622 O O . GLU A 1 81 ? 9.230 -1.429 1.402 1.00 94.62 81 GLU A O 1
ATOM 627 N N . VAL A 1 82 ? 7.197 -2.305 1.014 1.00 95.19 82 VAL A N 1
ATOM 628 C CA . VAL A 1 82 ? 6.431 -1.144 1.446 1.00 95.19 82 VAL A CA 1
ATOM 629 C C . VAL A 1 82 ? 5.738 -1.502 2.748 1.00 95.19 82 VAL A C 1
ATOM 631 O O . VAL A 1 82 ? 5.022 -2.499 2.835 1.00 95.19 82 VAL A O 1
ATOM 634 N N . ARG A 1 83 ? 5.951 -0.682 3.775 1.00 96.12 83 ARG A N 1
ATOM 635 C CA . ARG A 1 83 ? 5.335 -0.846 5.089 1.00 96.12 83 ARG A CA 1
ATOM 636 C C . ARG A 1 83 ? 4.900 0.503 5.635 1.00 96.12 83 ARG A C 1
ATOM 638 O O . ARG A 1 83 ? 5.683 1.448 5.647 1.00 96.12 83 ARG A O 1
ATOM 645 N N . TYR A 1 84 ? 3.691 0.548 6.176 1.00 97.38 84 TYR A N 1
ATOM 646 C CA . TYR A 1 84 ? 3.216 1.665 6.980 1.00 97.38 84 TYR A CA 1
ATOM 647 C C . TYR A 1 84 ? 2.567 1.154 8.266 1.00 97.38 84 TYR A C 1
ATOM 649 O O . TYR A 1 84 ? 1.868 0.142 8.257 1.00 97.38 84 TYR A O 1
ATOM 657 N N . ASP A 1 85 ? 2.869 1.831 9.372 1.00 97.06 85 ASP A N 1
ATOM 658 C CA . ASP A 1 85 ? 2.390 1.532 10.721 1.00 97.06 85 ASP A CA 1
ATOM 659 C C . ASP A 1 85 ? 1.796 2.821 11.303 1.00 97.06 85 ASP A C 1
ATOM 661 O O . ASP A 1 85 ? 2.534 3.760 11.617 1.00 97.06 85 ASP A O 1
ATOM 665 N N . ASP A 1 86 ? 0.469 2.863 11.426 1.00 95.62 86 ASP A N 1
ATOM 666 C CA . ASP A 1 86 ? -0.306 3.990 11.968 1.00 95.62 86 ASP A CA 1
ATOM 667 C C . ASP A 1 86 ? -0.282 4.031 13.511 1.00 95.62 86 ASP A C 1
ATOM 669 O O . ASP A 1 86 ? -1.047 4.746 14.156 1.00 95.62 86 ASP A O 1
ATOM 673 N N . LYS A 1 87 ? 0.623 3.270 14.140 1.00 96.06 87 LYS A N 1
ATOM 674 C CA . LYS A 1 87 ? 0.897 3.309 15.583 1.00 96.06 87 LYS A CA 1
ATOM 675 C C . LYS A 1 87 ? -0.314 2.966 16.450 1.00 96.06 87 LYS A C 1
ATOM 677 O O . LYS A 1 87 ? -0.474 3.531 17.528 1.00 96.06 87 LYS A O 1
ATOM 682 N N . GLY A 1 88 ? -1.157 2.040 15.997 1.00 91.25 88 GLY A N 1
ATOM 683 C CA . GLY A 1 88 ? -2.313 1.587 16.778 1.00 91.25 88 GLY A CA 1
ATOM 684 C C . GLY A 1 88 ? -3.556 2.471 16.647 1.00 91.25 88 GLY A C 1
ATOM 685 O O . GLY A 1 88 ? -4.530 2.254 17.365 1.00 91.25 88 GLY A O 1
ATOM 686 N N . ARG A 1 89 ? -3.538 3.499 15.784 1.00 92.50 89 ARG A N 1
ATOM 687 C CA . ARG A 1 89 ? -4.688 4.401 15.605 1.00 92.50 89 ARG A CA 1
ATOM 688 C C . ARG A 1 89 ? -5.773 3.811 14.699 1.00 92.50 89 ARG A C 1
ATOM 690 O O . ARG A 1 89 ? -6.850 4.398 14.622 1.00 92.50 89 ARG A O 1
ATOM 697 N N . ARG A 1 90 ? -5.520 2.668 14.042 1.00 87.94 90 ARG A N 1
ATOM 698 C CA . ARG A 1 90 ? -6.471 1.942 13.181 1.00 87.94 90 ARG A CA 1
ATOM 699 C C . ARG A 1 90 ? -7.119 2.813 12.113 1.00 87.94 90 ARG A C 1
ATOM 701 O O . ARG A 1 90 ? -8.316 2.708 11.859 1.00 87.94 90 ARG A O 1
ATOM 708 N N . ARG A 1 91 ? -6.351 3.693 11.476 1.00 94.19 91 ARG A N 1
ATOM 709 C CA . ARG A 1 91 ? -6.870 4.558 10.414 1.00 94.19 91 ARG A CA 1
ATOM 710 C C . ARG A 1 91 ? -6.601 4.001 9.031 1.00 94.19 91 ARG A C 1
ATOM 712 O O . ARG A 1 91 ? -7.228 4.478 8.107 1.00 94.19 91 ARG A O 1
ATOM 719 N N . ILE A 1 92 ? -5.737 3.001 8.835 1.00 96.12 92 ILE A N 1
ATOM 720 C CA . ILE A 1 92 ? -5.418 2.536 7.476 1.00 96.12 92 ILE A CA 1
ATOM 721 C C . ILE A 1 92 ? -6.618 1.803 6.874 1.00 96.12 92 ILE A C 1
ATOM 723 O O . ILE A 1 92 ? -6.950 0.696 7.292 1.00 96.12 92 ILE A O 1
ATOM 727 N N . ARG A 1 93 ? -7.247 2.416 5.872 1.00 95.12 93 ARG A N 1
ATOM 728 C CA . ARG A 1 93 ? -8.444 1.911 5.185 1.00 95.12 93 ARG A CA 1
ATOM 729 C C . ARG A 1 93 ? -8.246 1.746 3.695 1.00 95.12 93 ARG A C 1
ATOM 731 O O . ARG A 1 93 ? -8.843 0.851 3.108 1.00 95.12 93 ARG A O 1
ATOM 738 N N . HIS A 1 94 ? -7.382 2.561 3.102 1.00 93.75 94 HIS A N 1
ATOM 739 C CA . HIS A 1 94 ? -7.096 2.455 1.683 1.00 93.75 94 HIS A CA 1
ATOM 740 C C . HIS A 1 94 ? -5.611 2.594 1.385 1.00 93.75 94 HIS A C 1
ATOM 742 O O . HIS A 1 94 ? -4.854 3.221 2.132 1.00 93.75 94 HIS A O 1
ATOM 748 N N . MET A 1 95 ? -5.213 2.028 0.254 1.00 93.50 95 MET A N 1
ATOM 749 C CA . MET A 1 95 ? -3.915 2.261 -0.361 1.00 93.50 95 MET A CA 1
ATOM 750 C C . MET A 1 95 ? -4.130 2.816 -1.757 1.00 93.50 95 MET A C 1
ATOM 752 O O . MET A 1 95 ? -4.957 2.312 -2.512 1.00 93.50 95 MET A O 1
ATOM 756 N N . GLU A 1 96 ? -3.357 3.827 -2.112 1.00 91.38 96 GLU A N 1
ATOM 757 C CA . GLU A 1 96 ? -3.282 4.319 -3.478 1.00 91.38 96 GLU A CA 1
ATOM 758 C C . GLU A 1 96 ? -1.862 4.117 -3.984 1.00 91.38 96 GLU A C 1
ATOM 760 O O . GLU A 1 96 ? -0.907 4.627 -3.394 1.00 91.38 96 GLU A O 1
ATOM 765 N N . ILE A 1 97 ? -1.737 3.363 -5.070 1.00 89.94 97 ILE A N 1
ATOM 766 C CA . ILE A 1 97 ? -0.476 3.081 -5.742 1.00 89.94 97 ILE A CA 1
ATOM 767 C C . ILE A 1 97 ? -0.541 3.698 -7.134 1.00 89.94 97 ILE A C 1
ATOM 769 O O . ILE A 1 97 ? -1.414 3.349 -7.927 1.00 89.94 97 ILE A O 1
ATOM 773 N N . ARG A 1 98 ? 0.380 4.607 -7.447 1.00 88.62 98 ARG A N 1
ATOM 774 C CA . ARG A 1 98 ? 0.439 5.271 -8.753 1.00 88.62 98 ARG A CA 1
ATOM 775 C C . ARG A 1 98 ? 1.663 4.809 -9.520 1.00 88.62 98 ARG A C 1
ATOM 777 O O . ARG A 1 98 ? 2.782 4.890 -9.011 1.00 88.62 98 ARG A O 1
ATOM 784 N N . ALA A 1 99 ? 1.445 4.360 -10.747 1.00 84.44 99 ALA A N 1
ATOM 785 C CA . ALA A 1 99 ? 2.478 3.805 -11.604 1.00 84.44 99 ALA A CA 1
ATOM 786 C C . ALA A 1 99 ? 2.317 4.282 -13.052 1.00 84.44 99 ALA A C 1
ATOM 788 O O . ALA A 1 99 ? 1.217 4.566 -13.523 1.00 84.44 99 ALA A O 1
ATOM 789 N N . ASN A 1 100 ? 3.441 4.340 -13.762 1.00 77.44 100 ASN A N 1
ATOM 790 C CA . ASN A 1 100 ? 3.487 4.636 -15.197 1.00 77.44 100 ASN A CA 1
ATOM 791 C C . ASN A 1 100 ? 3.737 3.405 -16.063 1.00 77.44 100 ASN A C 1
ATOM 793 O O . ASN A 1 100 ? 3.686 3.501 -17.283 1.00 77.44 100 ASN A O 1
ATOM 797 N N . ASP A 1 101 ? 4.022 2.271 -15.433 1.00 78.31 101 ASP A N 1
ATOM 798 C CA . ASP A 1 101 ? 4.377 1.034 -16.109 1.00 78.31 101 ASP A CA 1
ATOM 799 C C . ASP A 1 101 ? 3.911 -0.170 -15.275 1.00 78.31 101 ASP A C 1
ATOM 801 O O . ASP A 1 101 ? 3.203 -0.009 -14.273 1.00 78.31 101 ASP A O 1
ATOM 805 N N . VAL A 1 102 ? 4.302 -1.370 -15.695 1.00 79.19 102 VAL A N 1
ATOM 806 C CA . VAL A 1 102 ? 4.026 -2.642 -15.037 1.00 79.19 102 VAL A CA 1
ATOM 807 C C . VAL A 1 102 ? 4.546 -2.632 -13.604 1.00 79.19 102 VAL A C 1
ATOM 809 O O . VAL A 1 102 ? 5.726 -2.393 -13.333 1.00 79.19 102 VAL A O 1
ATOM 812 N N . VAL A 1 103 ? 3.642 -2.973 -12.690 1.00 82.38 103 VAL A N 1
ATOM 813 C CA . VAL A 1 103 ? 3.938 -3.227 -11.285 1.00 82.38 103 VAL A CA 1
ATOM 814 C C . VAL A 1 103 ? 3.514 -4.638 -10.930 1.00 82.38 103 VAL A C 1
ATOM 816 O O . VAL A 1 103 ? 2.453 -5.106 -11.344 1.00 82.38 103 VAL A O 1
ATOM 819 N N . ARG A 1 104 ? 4.343 -5.318 -10.142 1.00 84.88 104 ARG A N 1
ATOM 820 C CA . ARG A 1 104 ? 3.995 -6.609 -9.550 1.00 84.88 104 ARG A CA 1
ATOM 821 C C . ARG A 1 104 ? 3.833 -6.431 -8.053 1.00 84.88 104 ARG A C 1
ATOM 823 O O . ARG A 1 104 ? 4.764 -5.994 -7.379 1.00 84.88 104 ARG A O 1
ATOM 830 N N . PHE A 1 105 ? 2.673 -6.826 -7.550 1.00 85.12 105 PHE A N 1
ATOM 831 C CA . PHE A 1 105 ? 2.433 -7.010 -6.125 1.00 85.12 105 PHE A CA 1
ATOM 832 C C . PHE A 1 105 ? 2.618 -8.480 -5.785 1.00 85.12 105 PHE A C 1
ATOM 834 O O . PHE A 1 105 ? 2.220 -9.352 -6.557 1.00 85.12 105 PHE A O 1
ATOM 841 N N . ASP A 1 106 ? 3.236 -8.749 -4.647 1.00 84.06 106 ASP A N 1
ATOM 842 C CA . ASP A 1 106 ? 3.430 -10.109 -4.165 1.00 84.06 106 ASP A CA 1
ATOM 843 C C . ASP A 1 106 ? 2.695 -10.270 -2.823 1.00 84.06 106 ASP A C 1
ATOM 845 O O . ASP A 1 106 ? 1.482 -10.078 -2.737 1.00 84.06 106 ASP A O 1
ATOM 849 N N . THR A 1 107 ? 3.406 -10.592 -1.752 1.00 83.94 107 THR A N 1
ATOM 850 C CA . THR A 1 107 ? 2.801 -10.909 -0.460 1.00 83.94 107 THR A CA 1
ATOM 851 C C . THR A 1 107 ? 2.241 -9.670 0.243 1.00 83.94 107 THR A C 1
ATOM 853 O O . THR A 1 107 ? 2.982 -8.715 0.461 1.00 83.94 107 THR A O 1
ATOM 856 N N . PHE A 1 108 ? 0.988 -9.735 0.709 1.00 88.25 108 PHE A N 1
ATOM 857 C CA . PHE A 1 108 ? 0.373 -8.750 1.609 1.00 88.25 108 PHE A CA 1
ATOM 858 C C . PHE A 1 108 ? 0.288 -9.285 3.045 1.00 88.25 108 PHE A C 1
ATOM 860 O O . PHE A 1 108 ? -0.049 -10.447 3.274 1.00 88.25 108 PHE A O 1
ATOM 867 N N . LYS A 1 109 ? 0.590 -8.435 4.031 1.00 87.56 109 LYS A N 1
ATOM 868 C CA . LYS A 1 109 ? 0.505 -8.735 5.466 1.00 87.56 109 LYS A CA 1
ATOM 869 C C . LYS A 1 109 ? -0.128 -7.565 6.211 1.00 87.56 109 LYS A C 1
ATOM 871 O O . LYS A 1 109 ? 0.250 -6.413 6.000 1.00 87.56 109 LYS A O 1
A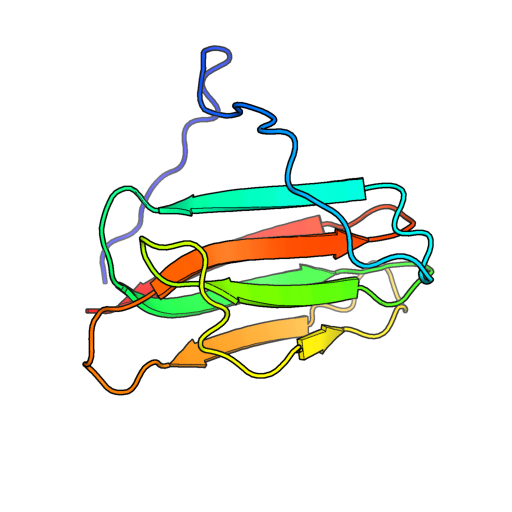TOM 876 N N . PHE A 1 110 ? -1.027 -7.889 7.134 1.00 90.56 110 PHE A N 1
ATOM 877 C CA . PHE A 1 110 ? -1.801 -6.919 7.906 1.00 90.56 110 PHE A CA 1
ATOM 878 C C . PHE A 1 110 ? -1.705 -7.211 9.409 1.00 90.56 110 PHE A C 1
ATOM 880 O O . PHE A 1 110 ? -1.562 -8.371 9.809 1.00 90.56 110 PHE A O 1
ATOM 887 N N . ARG A 1 111 ? -1.755 -6.169 10.247 1.00 92.06 111 ARG A N 1
ATOM 888 C CA . ARG A 1 111 ? -1.751 -6.274 11.720 1.00 92.06 111 ARG A CA 1
ATOM 889 C C . ARG A 1 111 ? -2.704 -5.247 12.341 1.00 92.06 111 ARG A C 1
ATOM 891 O O . ARG A 1 111 ? -2.824 -4.148 11.800 1.00 92.06 111 ARG A O 1
ATOM 898 N N . ARG A 1 112 ? -3.348 -5.625 13.450 1.00 88.31 112 ARG A N 1
ATOM 899 C CA . ARG A 1 112 ? -4.195 -4.781 14.317 1.00 88.31 112 ARG A CA 1
ATOM 900 C C . ARG A 1 112 ? -3.542 -4.507 15.687 1.00 88.31 112 ARG A C 1
ATOM 902 O O . ARG A 1 112 ? -2.350 -4.873 15.843 1.00 88.31 112 ARG A O 1
#

pLDDT: mean 76.14, std 24.14, range [23.8, 97.38]